Protein AF-A0A4Q5LCV9-F1 (afdb_monomer_lite)

pLDDT: mean 71.58, std 19.07, range [32.44, 93.81]

Structure (mmCIF, N/CA/C/O backbone):
data_AF-A0A4Q5LCV9-F1
#
_entry.id   AF-A0A4Q5LCV9-F1
#
loop_
_atom_site.group_PDB
_atom_site.id
_atom_site.type_symbol
_atom_site.label_atom_id
_atom_site.label_alt_id
_atom_site.label_comp_id
_atom_site.label_asym_id
_atom_site.label_entity_id
_atom_site.label_seq_id
_atom_site.pdbx_PDB_ins_code
_atom_site.Cartn_x
_atom_site.Cartn_y
_atom_site.Cartn_z
_atom_site.occupancy
_atom_site.B_iso_or_equiv
_atom_site.auth_seq_id
_atom_site.auth_comp_id
_atom_site.auth_asym_id
_atom_site.auth_atom_id
_atom_site.pdbx_PDB_model_num
ATOM 1 N N . MET A 1 1 ? -40.213 -46.637 -62.721 1.00 33.56 1 MET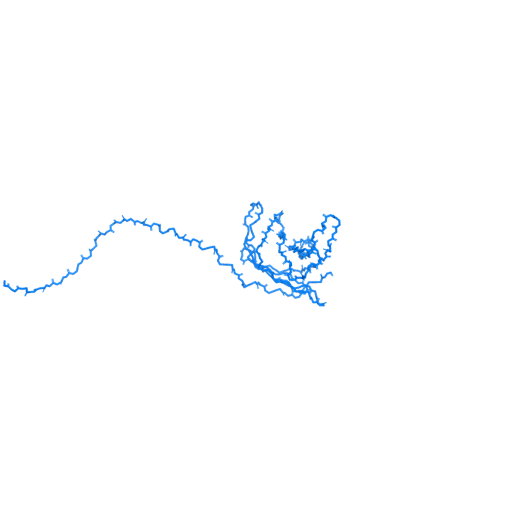 A N 1
ATOM 2 C CA . MET A 1 1 ? -39.363 -47.843 -62.609 1.00 33.56 1 MET A CA 1
ATOM 3 C C . MET A 1 1 ? -37.943 -47.371 -62.278 1.00 33.56 1 MET A C 1
ATOM 5 O O . MET A 1 1 ? -37.429 -46.585 -63.052 1.00 33.56 1 MET A O 1
ATOM 9 N N . LYS A 1 2 ? -37.394 -47.792 -61.122 1.00 32.44 2 LYS A N 1
ATOM 10 C CA . LYS A 1 2 ? -35.985 -47.739 -60.636 1.00 32.44 2 LYS A CA 1
ATOM 11 C C . LYS A 1 2 ? -35.203 -46.394 -60.607 1.00 32.44 2 LYS A C 1
ATOM 13 O O . LYS A 1 2 ? -34.830 -45.854 -61.636 1.00 32.44 2 LYS A O 1
ATOM 18 N N . LEU A 1 3 ? -34.862 -45.956 -59.387 1.00 39.72 3 LEU A N 1
ATOM 19 C CA . LEU A 1 3 ? -33.653 -45.180 -59.012 1.00 39.72 3 LEU A CA 1
ATOM 20 C C . LEU A 1 3 ? -32.411 -46.117 -59.070 1.00 39.72 3 LEU A C 1
ATOM 22 O O . LEU A 1 3 ? -32.640 -47.325 -58.925 1.00 39.72 3 LEU A O 1
ATOM 26 N N . PRO A 1 4 ? -31.141 -45.655 -59.259 1.00 48.94 4 PRO A N 1
ATOM 27 C CA . PRO A 1 4 ? -30.428 -44.863 -58.233 1.00 48.94 4 PRO A CA 1
ATOM 28 C C . PRO A 1 4 ? -29.303 -43.877 -58.666 1.00 48.94 4 PRO A C 1
ATOM 30 O O . PRO A 1 4 ? -28.681 -43.996 -59.714 1.00 48.94 4 PRO A O 1
ATOM 33 N N . TYR A 1 5 ? -29.069 -42.921 -57.756 1.00 37.16 5 TYR A N 1
ATOM 34 C CA . TYR A 1 5 ? -27.839 -42.224 -57.329 1.00 37.16 5 TYR A CA 1
ATOM 35 C C . TYR A 1 5 ? -26.560 -42.227 -58.189 1.00 37.16 5 TYR A C 1
ATOM 37 O O . TYR A 1 5 ? -25.961 -43.270 -58.418 1.00 37.16 5 TYR A O 1
ATOM 45 N N . SER A 1 6 ? -26.023 -41.015 -58.393 1.00 37.41 6 SER A N 1
ATOM 46 C CA . SER A 1 6 ? -24.598 -40.707 -58.187 1.00 37.41 6 SER A CA 1
ATOM 47 C C . SER A 1 6 ? -24.441 -39.266 -57.685 1.00 37.41 6 SER A C 1
ATOM 49 O O . SER A 1 6 ? -24.842 -38.317 -58.355 1.00 37.41 6 SER A O 1
ATOM 51 N N . LEU A 1 7 ? -23.885 -39.127 -56.477 1.00 39.75 7 LEU A N 1
ATOM 52 C CA . LEU A 1 7 ? -23.349 -37.881 -55.927 1.00 39.75 7 LEU A CA 1
ATOM 53 C C . LEU A 1 7 ? -22.157 -37.413 -56.770 1.00 39.75 7 LEU A C 1
ATOM 55 O O . LEU A 1 7 ? -21.303 -38.234 -57.092 1.00 39.75 7 LEU A O 1
ATOM 59 N N . LEU A 1 8 ? -22.019 -36.100 -56.973 1.00 38.12 8 LEU A N 1
ATOM 60 C CA . LEU A 1 8 ? -20.712 -35.435 -57.007 1.00 38.12 8 LEU A CA 1
ATOM 61 C C . LEU A 1 8 ? -20.858 -33.949 -56.640 1.00 38.12 8 LEU A C 1
ATOM 63 O O . LEU A 1 8 ? -21.581 -33.185 -57.273 1.00 38.12 8 LEU A O 1
ATOM 67 N N . LEU A 1 9 ? -20.187 -33.599 -55.543 1.00 39.38 9 LEU A N 1
ATOM 68 C CA . LEU A 1 9 ? -20.008 -32.278 -54.944 1.00 39.38 9 LEU A CA 1
ATOM 69 C C . LEU A 1 9 ? -19.133 -31.385 -55.841 1.00 39.38 9 LEU A C 1
ATOM 71 O O . LEU A 1 9 ? -18.052 -31.833 -56.203 1.00 39.38 9 LEU A O 1
ATOM 75 N N . THR A 1 10 ? -19.489 -30.104 -56.027 1.00 36.22 10 THR A N 1
ATOM 76 C CA . THR A 1 10 ? -18.490 -29.008 -55.987 1.00 36.22 10 THR A CA 1
ATOM 77 C C . THR A 1 10 ? -19.116 -27.629 -55.724 1.00 36.22 10 THR A C 1
ATOM 79 O O . THR A 1 10 ? -19.772 -27.043 -56.574 1.00 36.22 10 THR A O 1
ATOM 82 N N . ALA A 1 11 ? -18.911 -27.185 -54.484 1.00 35.66 11 ALA A N 1
ATOM 83 C CA . ALA A 1 11 ? -18.602 -25.854 -53.953 1.00 35.66 11 ALA A CA 1
ATOM 84 C C . ALA A 1 11 ? -19.028 -24.530 -54.646 1.00 35.66 11 ALA A C 1
ATOM 86 O O . ALA A 1 11 ? -18.598 -24.195 -55.743 1.00 35.66 11 ALA A O 1
ATOM 87 N N . ALA A 1 12 ? -19.634 -23.699 -53.784 1.00 39.75 12 ALA A N 1
ATOM 88 C CA . ALA A 1 12 ? -19.281 -22.305 -53.470 1.00 39.75 12 ALA A CA 1
ATOM 89 C C . ALA A 1 12 ? -19.809 -21.156 -54.345 1.00 39.75 12 ALA A C 1
ATOM 91 O O . ALA A 1 12 ? -19.230 -20.794 -55.362 1.00 39.75 12 ALA A O 1
ATOM 92 N N . THR A 1 13 ? -20.780 -20.423 -53.789 1.00 37.62 13 THR A N 1
ATOM 93 C CA . THR A 1 13 ? -20.602 -18.998 -53.437 1.00 37.62 13 THR A CA 1
ATOM 94 C C . THR A 1 13 ? -21.755 -18.541 -52.535 1.00 37.62 13 THR A C 1
ATOM 96 O O . THR A 1 13 ? -22.866 -18.323 -53.003 1.00 37.62 13 THR A O 1
ATOM 99 N N . LEU A 1 14 ? -21.506 -18.381 -51.231 1.00 38.66 14 LEU A N 1
ATOM 100 C CA . LEU A 1 14 ? -22.329 -17.510 -50.387 1.00 38.66 14 LEU A CA 1
ATOM 101 C C . LEU A 1 14 ? -21.475 -16.308 -49.993 1.00 38.66 14 LEU A C 1
ATOM 103 O O . LEU A 1 14 ? -20.592 -16.404 -49.143 1.00 38.66 14 LEU A O 1
ATOM 107 N N . LEU A 1 15 ? -21.737 -15.186 -50.658 1.00 39.31 15 LEU A N 1
ATOM 108 C CA . LEU A 1 15 ? -21.304 -13.876 -50.207 1.00 39.31 15 LEU A CA 1
ATOM 109 C C . LEU A 1 15 ? -22.248 -13.391 -49.099 1.00 39.31 15 LEU A C 1
ATOM 111 O O . LEU A 1 15 ? -23.452 -13.270 -49.294 1.00 39.31 15 LEU A O 1
ATOM 115 N N . THR A 1 16 ? -21.621 -13.053 -47.976 1.00 41.28 16 THR A N 1
ATOM 116 C CA . THR A 1 16 ? -21.864 -11.825 -47.211 1.00 41.28 16 THR A CA 1
ATOM 117 C C . THR A 1 16 ? -23.183 -11.691 -46.450 1.00 41.28 16 THR A C 1
ATOM 119 O O . THR A 1 16 ? -24.159 -11.129 -46.929 1.00 41.28 16 THR A O 1
ATOM 122 N N . ALA A 1 17 ? -23.095 -11.971 -45.152 1.00 36.22 17 ALA A N 1
ATOM 123 C CA . ALA A 1 17 ? -23.320 -10.929 -44.155 1.00 36.22 17 ALA A CA 1
ATOM 124 C C . ALA A 1 17 ? -22.374 -11.196 -42.979 1.00 36.22 17 ALA A C 1
ATOM 126 O O . ALA A 1 17 ? -22.560 -12.146 -42.220 1.00 36.22 17 ALA A O 1
ATOM 127 N N . CYS A 1 18 ? -21.318 -10.385 -42.863 1.00 32.59 18 CYS A N 1
ATOM 128 C CA . CYS A 1 18 ? -20.480 -10.328 -41.672 1.00 32.59 18 CYS A CA 1
ATOM 129 C C . CYS A 1 18 ? -21.355 -9.877 -40.503 1.00 32.59 18 CYS A C 1
ATOM 131 O O . CYS A 1 18 ? -21.489 -8.684 -40.239 1.00 32.59 18 CYS A O 1
ATOM 133 N N . SER A 1 19 ? -21.949 -10.838 -39.801 1.00 36.50 19 SER A N 1
ATOM 134 C CA . SER A 1 19 ? -22.369 -10.629 -38.428 1.00 36.50 19 SER A CA 1
ATOM 135 C C . SER A 1 19 ? -21.078 -10.372 -37.660 1.00 36.50 19 SER A C 1
ATOM 137 O O . SER A 1 19 ? -20.358 -11.311 -37.319 1.00 36.50 19 SER A O 1
ATOM 139 N N . LYS A 1 20 ? -20.726 -9.094 -37.463 1.00 39.12 20 LYS A N 1
ATOM 140 C CA . LYS A 1 20 ? -19.825 -8.719 -36.378 1.00 39.12 20 LYS A CA 1
ATOM 141 C C . LYS A 1 20 ? -20.492 -9.286 -35.132 1.00 39.12 20 LYS A C 1
ATOM 143 O O . LYS A 1 20 ? -21.505 -8.761 -34.685 1.00 39.12 20 LYS A O 1
ATOM 148 N N . LYS A 1 21 ? -19.999 -10.430 -34.656 1.00 38.59 21 LYS A N 1
ATOM 149 C CA . LYS A 1 21 ? -20.147 -10.756 -33.248 1.00 38.59 21 LYS A CA 1
ATOM 150 C C . LYS A 1 21 ? -19.535 -9.558 -32.552 1.00 38.59 21 LYS A C 1
ATOM 152 O O . LYS A 1 21 ? -18.369 -9.258 -32.808 1.00 38.59 21 LYS A O 1
ATOM 157 N N . ASP A 1 22 ? -20.347 -8.844 -31.788 1.00 43.16 22 ASP A N 1
ATOM 158 C CA . ASP A 1 22 ? -19.829 -8.032 -30.709 1.00 43.16 22 ASP A CA 1
ATOM 159 C C . ASP A 1 22 ? -18.935 -8.981 -29.917 1.00 43.16 22 ASP A C 1
ATOM 161 O O . ASP A 1 22 ? -19.398 -9.923 -29.273 1.00 43.16 22 ASP A O 1
ATOM 165 N N . GLU A 1 23 ? -17.634 -8.852 -30.155 1.00 45.28 23 GLU A N 1
ATOM 166 C CA . GLU A 1 23 ? -16.619 -9.494 -29.358 1.00 45.28 23 GLU A CA 1
ATOM 167 C C . GLU A 1 23 ? -16.851 -8.873 -27.991 1.00 45.28 23 GLU A C 1
ATOM 169 O O . GLU A 1 23 ? -16.599 -7.685 -27.787 1.00 45.28 23 GLU A O 1
ATOM 174 N N . GLU A 1 24 ? -17.504 -9.628 -27.111 1.00 43.34 24 GLU A N 1
ATOM 175 C CA . GLU A 1 24 ? -17.562 -9.310 -25.701 1.00 43.34 24 GLU A CA 1
ATOM 176 C C . GLU A 1 24 ? -16.100 -9.232 -25.281 1.00 43.34 24 GLU A C 1
ATOM 178 O O . GLU A 1 24 ? -15.439 -10.251 -25.078 1.00 43.34 24 GLU A O 1
ATOM 183 N N . VAL A 1 25 ? -15.550 -8.015 -25.311 1.00 46.59 25 VAL A N 1
ATOM 184 C CA . VAL A 1 25 ? -14.215 -7.726 -24.818 1.00 46.59 25 VAL A CA 1
ATOM 185 C C . VAL A 1 25 ? -14.339 -7.974 -23.332 1.00 46.59 25 VAL A C 1
ATOM 187 O O . VAL A 1 25 ? -14.730 -7.085 -2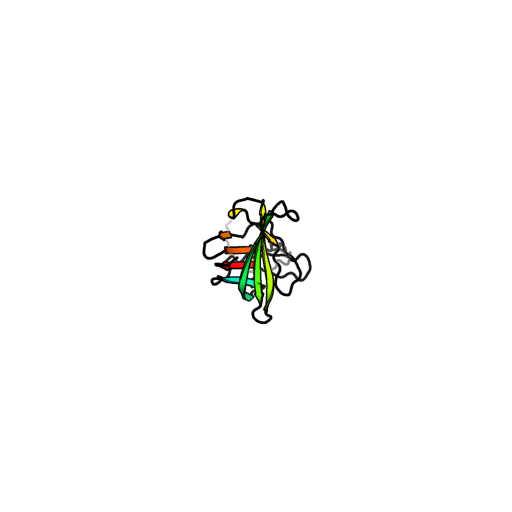2.572 1.00 46.59 25 VAL A O 1
ATOM 190 N N . LEU A 1 26 ? -14.094 -9.225 -22.942 1.00 43.75 26 LEU A N 1
ATOM 191 C CA . LEU A 1 26 ? -13.951 -9.598 -21.554 1.00 43.75 26 LEU A CA 1
ATOM 192 C C . LEU A 1 26 ? -12.967 -8.584 -20.969 1.00 43.75 26 LEU A C 1
ATOM 194 O O . LEU A 1 26 ? -11.928 -8.327 -21.599 1.00 43.75 26 LEU A O 1
ATOM 198 N N . PRO A 1 27 ? -13.302 -7.940 -19.836 1.00 51.47 27 PRO A N 1
ATOM 199 C CA . PRO A 1 27 ? -12.350 -7.061 -19.184 1.00 51.47 27 PRO A CA 1
ATOM 200 C C . PRO A 1 27 ? -11.030 -7.831 -19.066 1.00 51.47 27 PRO A C 1
ATOM 202 O O . PRO A 1 27 ? -11.068 -9.033 -18.778 1.00 51.47 27 PRO A O 1
ATOM 205 N N . PRO A 1 28 ? -9.889 -7.197 -19.387 1.00 51.97 28 PRO A N 1
ATOM 206 C CA . PRO A 1 28 ? -8.612 -7.890 -19.394 1.00 51.97 28 PRO A CA 1
ATOM 207 C C . PRO A 1 28 ? -8.457 -8.630 -18.068 1.00 51.97 28 PRO A C 1
ATOM 209 O O . PRO A 1 28 ? -8.636 -8.032 -17.010 1.00 51.97 28 PRO A O 1
ATOM 212 N N . GLU A 1 29 ? -8.174 -9.931 -18.137 1.00 53.88 29 GLU A N 1
ATOM 213 C CA . GLU A 1 29 ? -8.039 -10.765 -16.946 1.00 53.88 29 GLU A CA 1
ATOM 214 C C . GLU A 1 29 ? -7.038 -10.094 -15.993 1.00 53.88 29 GLU A C 1
ATOM 216 O O . GLU A 1 29 ? -5.923 -9.721 -16.393 1.00 53.88 29 GLU A O 1
ATOM 221 N N . ILE A 1 30 ? -7.479 -9.828 -14.758 1.00 51.41 30 ILE A N 1
ATOM 222 C CA . ILE A 1 30 ? -6.621 -9.228 -13.739 1.00 51.41 30 ILE A CA 1
ATOM 223 C C . ILE A 1 30 ? -5.531 -10.256 -13.455 1.00 51.41 30 ILE A C 1
ATOM 225 O O . ILE A 1 30 ? -5.807 -11.365 -13.005 1.00 51.41 30 ILE A O 1
ATOM 229 N N . ASP A 1 31 ? -4.286 -9.890 -13.740 1.00 55.53 31 ASP A N 1
ATOM 230 C CA . ASP A 1 31 ? -3.144 -10.735 -13.431 1.00 55.53 31 ASP A CA 1
ATOM 231 C C . ASP A 1 31 ? -2.916 -10.732 -11.912 1.00 55.53 31 ASP A C 1
ATOM 233 O O . ASP A 1 31 ? -2.349 -9.798 -11.329 1.00 55.53 31 ASP A O 1
ATOM 237 N N . TYR A 1 32 ? -3.408 -11.789 -11.267 1.00 53.84 32 TYR A N 1
ATOM 238 C CA . TYR A 1 32 ? -3.252 -12.035 -9.837 1.00 53.84 32 TYR A CA 1
ATOM 239 C C . TYR A 1 32 ? -1.866 -12.578 -9.463 1.00 53.84 32 TYR A C 1
ATOM 241 O O . TYR A 1 32 ? -1.628 -12.834 -8.281 1.00 53.84 32 TYR A O 1
ATOM 249 N N . SER A 1 33 ? -0.923 -12.722 -10.407 1.00 62.97 33 SER A N 1
ATOM 250 C CA . SER A 1 33 ? 0.482 -13.023 -10.100 1.00 62.97 33 SER A CA 1
ATOM 251 C C . SER A 1 33 ? 1.211 -11.783 -9.561 1.00 62.97 33 SER A C 1
ATOM 253 O O . SER A 1 33 ? 2.245 -11.349 -10.068 1.00 62.97 33 SER A O 1
ATOM 255 N N . ALA A 1 34 ? 0.643 -11.185 -8.507 1.00 67.94 34 ALA A N 1
ATOM 256 C CA . ALA A 1 34 ? 1.186 -10.004 -7.860 1.00 67.94 34 ALA A CA 1
ATOM 257 C C . ALA A 1 34 ? 2.678 -10.233 -7.558 1.00 67.94 34 ALA A C 1
ATOM 259 O O . ALA A 1 34 ? 3.031 -11.236 -6.924 1.00 67.94 34 ALA A O 1
ATOM 260 N N . PRO A 1 35 ? 3.573 -9.343 -8.018 1.00 80.25 35 PRO A N 1
ATOM 261 C CA . PRO A 1 35 ? 4.997 -9.550 -7.837 1.00 80.25 35 PRO A CA 1
ATOM 262 C C . PRO A 1 35 ? 5.338 -9.541 -6.346 1.00 80.25 35 PRO A C 1
ATOM 264 O O . PRO A 1 35 ? 4.807 -8.737 -5.577 1.00 80.25 35 PRO A O 1
ATOM 267 N N . VAL A 1 36 ? 6.226 -10.444 -5.932 1.00 84.06 36 VAL A N 1
ATOM 268 C CA . VAL A 1 36 ? 6.562 -10.649 -4.519 1.00 84.06 36 VAL A CA 1
ATOM 269 C C . VAL A 1 36 ? 7.524 -9.569 -4.038 1.00 84.06 36 VAL A C 1
ATOM 271 O O . VAL A 1 36 ? 8.619 -9.414 -4.577 1.00 84.06 36 VAL A O 1
ATOM 274 N N . ALA A 1 37 ? 7.132 -8.853 -2.988 1.00 88.12 37 ALA A N 1
ATOM 275 C CA . ALA A 1 37 ? 7.958 -7.830 -2.380 1.00 88.12 37 ALA A CA 1
ATOM 276 C C . ALA A 1 37 ? 8.925 -8.408 -1.336 1.00 88.12 37 ALA A C 1
ATOM 278 O O . ALA A 1 37 ? 8.492 -9.162 -0.453 1.00 88.12 37 ALA A O 1
ATOM 279 N N . PRO A 1 38 ? 10.217 -8.024 -1.371 1.00 90.94 38 PRO A N 1
ATOM 280 C CA . PRO A 1 38 ? 11.133 -8.328 -0.281 1.00 90.94 38 PRO A CA 1
ATOM 281 C C . PRO A 1 38 ? 10.742 -7.568 1.005 1.00 90.94 38 PRO A C 1
ATOM 283 O O . PRO A 1 38 ? 10.031 -6.561 0.943 1.00 90.94 38 PRO A O 1
ATOM 286 N N . PRO A 1 39 ? 11.203 -8.016 2.189 1.00 93.56 39 PRO A N 1
ATOM 287 C CA . PRO A 1 39 ? 10.930 -7.328 3.451 1.00 93.56 39 PRO A CA 1
ATOM 288 C C . PRO A 1 39 ? 11.371 -5.858 3.433 1.00 93.56 39 PRO A C 1
ATOM 290 O O . PRO A 1 39 ? 12.525 -5.564 3.128 1.00 93.56 39 PRO A O 1
ATOM 293 N N . GLY A 1 40 ? 10.470 -4.945 3.800 1.00 93.69 40 GLY A N 1
ATOM 294 C CA . GLY A 1 40 ? 10.707 -3.498 3.795 1.00 93.69 40 GLY A CA 1
ATOM 295 C C . GLY A 1 40 ? 10.451 -2.815 2.448 1.00 93.69 40 GLY A C 1
ATOM 296 O O . GLY A 1 40 ? 10.760 -1.633 2.306 1.00 93.69 40 GLY A O 1
ATOM 297 N N . TYR A 1 41 ? 9.899 -3.532 1.464 1.00 93.44 41 TYR A N 1
ATOM 298 C CA . TYR A 1 41 ? 9.634 -3.011 0.124 1.00 93.44 41 TYR A CA 1
ATOM 299 C C . TYR A 1 41 ? 8.166 -3.170 -0.270 1.00 93.44 41 TYR A C 1
ATOM 301 O O . TYR A 1 41 ? 7.468 -4.083 0.177 1.00 93.44 41 TYR A O 1
ATOM 309 N N . VAL A 1 42 ? 7.726 -2.295 -1.169 1.00 90.62 42 VAL A N 1
ATOM 310 C CA . VAL A 1 42 ? 6.537 -2.485 -2.000 1.00 90.62 42 VAL A CA 1
ATOM 311 C C . VAL A 1 42 ? 6.993 -2.898 -3.395 1.00 90.62 42 VAL A C 1
ATOM 313 O O . VAL A 1 42 ? 8.005 -2.409 -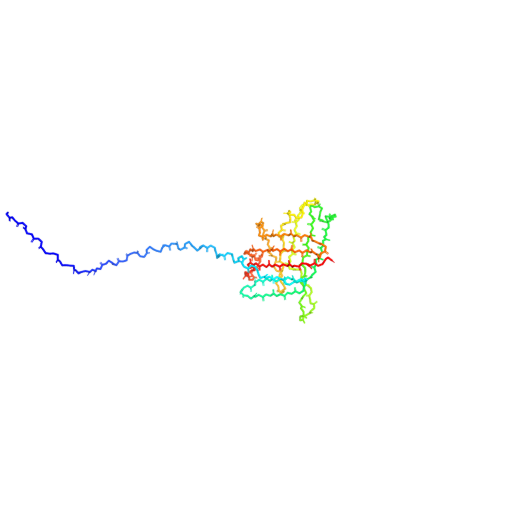3.896 1.00 90.62 42 VAL A O 1
ATOM 316 N N . THR A 1 43 ? 6.286 -3.835 -4.018 1.00 90.00 43 THR A N 1
ATOM 317 C CA . THR A 1 43 ? 6.550 -4.270 -5.392 1.00 90.00 43 THR A CA 1
ATOM 318 C C . THR A 1 43 ? 5.249 -4.348 -6.168 1.00 90.00 43 THR A C 1
ATOM 320 O O . THR A 1 43 ? 4.269 -4.894 -5.671 1.00 90.00 43 THR A O 1
ATOM 323 N N . TYR A 1 44 ? 5.222 -3.796 -7.376 1.00 85.06 44 TYR A N 1
ATOM 324 C CA . TYR A 1 44 ? 4.008 -3.705 -8.181 1.00 85.06 44 TYR A CA 1
ATOM 325 C C . TYR A 1 44 ? 4.289 -3.760 -9.677 1.00 85.06 44 TYR A C 1
ATOM 327 O O . TYR A 1 44 ? 5.373 -3.396 -10.132 1.00 85.06 44 TYR A O 1
ATOM 335 N N . ASN A 1 45 ? 3.294 -4.210 -10.440 1.00 79.75 45 ASN A N 1
ATOM 336 C CA . ASN A 1 45 ? 3.312 -4.170 -11.895 1.00 79.75 45 ASN A CA 1
ATOM 337 C C . ASN A 1 45 ? 2.591 -2.913 -12.381 1.00 79.75 45 ASN A C 1
ATOM 339 O O . ASN A 1 45 ? 1.405 -2.714 -12.107 1.00 79.75 45 ASN A O 1
ATOM 343 N N . ARG A 1 46 ? 3.320 -2.081 -13.120 1.00 77.75 46 ARG A N 1
ATOM 344 C CA . ARG A 1 46 ? 2.812 -0.875 -13.751 1.00 77.75 46 ARG A CA 1
ATOM 345 C C . ARG A 1 46 ? 3.009 -0.974 -15.256 1.00 77.75 46 ARG A C 1
ATOM 347 O O . ARG A 1 46 ? 4.143 -0.927 -15.723 1.00 77.75 46 ARG A O 1
ATOM 354 N N . ASP A 1 47 ? 1.914 -1.106 -16.001 1.00 74.19 47 ASP A N 1
ATOM 355 C CA . ASP A 1 47 ? 1.925 -1.197 -17.469 1.00 74.19 47 ASP A CA 1
ATOM 356 C C . ASP A 1 47 ? 2.906 -2.264 -18.017 1.00 74.19 47 ASP A C 1
ATOM 358 O O . ASP A 1 47 ? 3.562 -2.069 -19.038 1.00 74.19 47 ASP A O 1
ATOM 362 N N . GLY A 1 48 ? 3.039 -3.400 -17.321 1.00 75.12 48 GLY A N 1
ATOM 363 C CA . GLY A 1 48 ? 3.950 -4.494 -17.682 1.00 75.12 48 GLY A CA 1
ATOM 364 C C . GLY A 1 48 ? 5.363 -4.372 -17.100 1.00 75.12 48 GLY A C 1
ATOM 365 O O . GLY A 1 48 ? 6.157 -5.301 -17.238 1.00 75.12 48 GLY A O 1
ATOM 366 N N . VAL A 1 49 ? 5.687 -3.268 -16.421 1.00 79.50 49 VAL A N 1
ATOM 367 C CA . VAL A 1 49 ? 6.985 -3.052 -15.772 1.00 79.50 49 VAL A CA 1
ATOM 368 C C . VAL A 1 49 ? 6.868 -3.303 -14.273 1.00 79.50 49 VAL A C 1
ATOM 370 O O . VAL A 1 49 ? 6.147 -2.603 -13.558 1.00 79.50 49 VAL A O 1
ATOM 373 N N . VAL A 1 50 ? 7.615 -4.290 -13.773 1.00 85.00 50 VAL A N 1
ATOM 374 C CA . VAL A 1 50 ? 7.711 -4.556 -12.333 1.00 85.00 50 VAL A CA 1
ATOM 375 C C . VAL A 1 50 ? 8.640 -3.535 -11.686 1.00 85.00 50 VAL A C 1
ATOM 377 O O . VAL A 1 50 ? 9.808 -3.415 -12.050 1.00 85.00 50 VAL A O 1
ATOM 380 N N . THR A 1 51 ? 8.117 -2.811 -10.703 1.00 84.81 51 THR A N 1
ATOM 381 C CA . THR A 1 51 ? 8.854 -1.835 -9.897 1.00 84.81 51 THR A CA 1
ATOM 382 C C . THR A 1 51 ? 8.902 -2.315 -8.453 1.00 84.81 51 THR A C 1
ATOM 384 O O . THR A 1 51 ? 7.879 -2.730 -7.917 1.00 84.81 51 THR A O 1
ATOM 387 N N . SER A 1 52 ? 10.075 -2.251 -7.819 1.00 90.12 52 SER A N 1
ATOM 388 C CA . SER A 1 52 ? 10.267 -2.580 -6.401 1.00 90.12 52 SER A CA 1
ATOM 389 C C . SER A 1 52 ? 10.981 -1.438 -5.697 1.00 90.12 52 SER A C 1
ATOM 391 O O . SER A 1 52 ? 12.003 -0.952 -6.191 1.00 90.12 52 SER A O 1
ATOM 393 N N . ARG A 1 53 ? 10.430 -0.970 -4.574 1.00 90.00 53 ARG A N 1
ATOM 394 C CA . ARG A 1 53 ? 10.926 0.216 -3.868 1.00 90.00 53 ARG A CA 1
ATOM 395 C C . ARG A 1 53 ? 10.863 0.051 -2.356 1.00 90.00 53 ARG A C 1
ATOM 397 O O . ARG A 1 53 ? 9.910 -0.555 -1.864 1.00 90.00 53 ARG A O 1
ATOM 404 N N . PRO A 1 54 ? 11.855 0.584 -1.620 1.00 93.56 54 PRO A N 1
ATOM 405 C CA . PRO A 1 54 ? 11.794 0.610 -0.167 1.00 93.56 54 PRO A CA 1
ATOM 406 C C . PRO A 1 54 ? 10.575 1.422 0.264 1.00 93.56 54 PRO A C 1
ATOM 408 O O . PRO A 1 54 ? 10.240 2.424 -0.373 1.00 93.56 54 PRO A O 1
ATOM 411 N N . ALA A 1 55 ? 9.918 0.990 1.334 1.00 93.50 55 ALA A N 1
ATOM 412 C CA . ALA A 1 55 ? 8.712 1.636 1.818 1.00 93.50 55 ALA A CA 1
ATOM 413 C C . ALA A 1 55 ? 8.657 1.714 3.346 1.00 93.50 55 ALA A C 1
ATOM 415 O O . ALA A 1 55 ? 9.270 0.918 4.059 1.00 93.50 55 ALA A O 1
ATOM 416 N N . SER A 1 56 ? 7.882 2.674 3.838 1.00 93.81 56 SER A N 1
ATOM 417 C CA . SER A 1 56 ? 7.493 2.814 5.238 1.00 93.81 56 SER A CA 1
ATOM 418 C C . SER A 1 56 ? 5.975 2.839 5.370 1.00 93.81 56 SER A C 1
ATOM 420 O O . SER A 1 56 ? 5.245 3.151 4.423 1.00 93.81 56 SER A O 1
ATOM 422 N N . ALA A 1 57 ? 5.495 2.472 6.549 1.00 93.12 57 ALA A N 1
ATOM 423 C CA . ALA A 1 57 ? 4.093 2.514 6.901 1.00 93.12 57 ALA A CA 1
ATOM 424 C C . ALA A 1 57 ? 3.864 3.676 7.862 1.00 93.12 57 ALA A C 1
ATOM 426 O O . ALA A 1 57 ? 4.743 4.062 8.621 1.00 93.12 57 ALA A O 1
ATOM 427 N N . ARG A 1 58 ? 2.657 4.225 7.857 1.00 93.06 58 ARG A N 1
ATOM 428 C CA . ARG A 1 58 ? 2.182 5.087 8.932 1.00 93.06 58 ARG A CA 1
ATOM 429 C C . ARG A 1 58 ? 0.741 4.733 9.224 1.00 93.06 58 ARG A C 1
ATOM 431 O O . ARG A 1 58 ? -0.109 4.842 8.339 1.00 93.06 58 ARG A O 1
ATOM 438 N N . TYR A 1 59 ? 0.485 4.320 10.458 1.00 91.19 59 TYR A N 1
ATOM 439 C CA . TYR A 1 59 ? -0.867 4.165 10.968 1.00 91.19 59 TYR A CA 1
ATOM 440 C C . TYR A 1 59 ? -1.313 5.466 11.638 1.00 91.19 59 TYR A C 1
ATOM 442 O O . TYR A 1 59 ? -0.612 6.023 12.483 1.00 91.19 59 TYR A O 1
ATOM 450 N N . GLU A 1 60 ? -2.485 5.950 11.257 1.00 91.38 60 GLU A N 1
ATOM 451 C CA . GLU A 1 60 ? -3.136 7.114 11.843 1.00 91.38 60 GLU A CA 1
ATOM 452 C C . GLU A 1 60 ? -4.514 6.665 12.320 1.00 91.38 60 GLU A C 1
ATOM 454 O O . GLU A 1 60 ? -5.389 6.369 11.509 1.00 91.38 60 GLU A O 1
ATOM 459 N N . ALA A 1 61 ? -4.708 6.595 13.638 1.00 91.38 61 ALA A N 1
ATOM 460 C CA . ALA A 1 61 ? -6.043 6.394 14.185 1.00 91.38 61 ALA A CA 1
ATOM 461 C C . ALA A 1 61 ? -6.959 7.566 13.796 1.00 91.38 61 ALA A C 1
ATOM 463 O O . ALA A 1 61 ? -6.471 8.664 13.511 1.00 91.38 61 ALA A O 1
ATOM 464 N N . ALA A 1 62 ? -8.270 7.347 13.834 1.00 90.25 62 ALA A N 1
ATOM 465 C CA . ALA A 1 62 ? -9.259 8.387 13.601 1.00 90.25 62 ALA A CA 1
ATOM 466 C C . ALA A 1 62 ? -8.941 9.649 14.424 1.00 90.25 62 ALA A C 1
ATOM 468 O O . ALA A 1 62 ? -8.725 9.609 15.638 1.00 90.25 62 ALA A O 1
ATOM 469 N N . THR A 1 63 ? -8.890 10.788 13.737 1.00 86.12 63 THR A N 1
ATOM 470 C CA . THR A 1 63 ? -8.561 12.101 14.313 1.00 86.12 63 THR A CA 1
ATOM 471 C C . THR A 1 63 ? -9.737 13.057 14.120 1.00 86.12 63 THR A C 1
ATOM 473 O O . THR A 1 63 ? -10.592 12.786 13.282 1.00 86.12 63 THR A O 1
ATOM 476 N N . PRO A 1 64 ? -9.815 14.204 14.824 1.00 84.56 64 PRO A N 1
ATOM 477 C CA . PRO A 1 64 ? -10.914 15.152 14.618 1.00 84.56 64 PRO A CA 1
ATOM 478 C C . PRO A 1 64 ? -11.142 15.576 13.149 1.00 84.56 64 PRO A C 1
ATOM 480 O O . PRO A 1 64 ? -12.300 15.706 12.761 1.00 84.56 64 PRO A O 1
ATOM 483 N N . PRO A 1 65 ? -10.101 15.739 12.301 1.00 82.44 65 PRO A N 1
ATOM 484 C CA . PRO A 1 65 ? -10.285 15.977 10.864 1.00 82.44 65 PRO A CA 1
ATOM 485 C C . PRO A 1 65 ? -10.869 14.790 10.077 1.00 82.44 65 PRO A C 1
ATOM 487 O O . PRO A 1 65 ? -11.517 15.001 9.054 1.00 82.44 65 PRO A O 1
ATOM 490 N N . HIS A 1 66 ? -10.650 13.555 10.537 1.00 80.00 66 HIS A N 1
ATOM 491 C CA . HIS A 1 66 ? -11.121 12.316 9.907 1.00 80.00 66 HIS A CA 1
ATOM 492 C C . HIS A 1 66 ? -11.656 11.346 10.977 1.00 80.00 66 HIS A C 1
ATOM 494 O O . HIS A 1 66 ? -10.999 10.355 11.295 1.00 80.00 66 HIS A O 1
ATOM 500 N N . PRO A 1 67 ? -12.824 11.637 11.579 1.00 86.12 67 PRO A N 1
ATOM 501 C CA . PRO A 1 67 ? -13.292 10.915 12.764 1.00 86.12 67 PRO A CA 1
ATOM 502 C C . PRO A 1 67 ? -13.885 9.539 12.443 1.00 86.12 67 PRO A C 1
ATOM 504 O O . PRO A 1 67 ? -14.085 8.733 13.347 1.00 86.12 67 PRO A O 1
ATOM 507 N N . ALA A 1 68 ? -14.205 9.283 11.173 1.00 87.38 68 ALA A N 1
ATOM 508 C CA . ALA A 1 68 ? -14.875 8.062 10.743 1.00 87.38 68 ALA A CA 1
ATOM 509 C C . ALA A 1 68 ? -13.916 6.887 10.521 1.00 87.38 68 ALA A C 1
ATOM 511 O O . ALA A 1 68 ? -14.343 5.740 10.652 1.00 87.38 68 ALA A O 1
ATOM 512 N N . ASP A 1 69 ? -12.642 7.157 10.222 1.00 87.56 69 ASP A N 1
ATOM 513 C CA . ASP A 1 69 ? -11.744 6.158 9.650 1.00 87.56 69 ASP A CA 1
ATOM 514 C C . ASP A 1 69 ? -10.362 6.153 10.307 1.00 87.56 69 ASP A C 1
ATOM 516 O O . ASP A 1 69 ? -9.762 7.202 10.550 1.00 87.56 69 ASP A O 1
ATOM 520 N N . ASP A 1 70 ? -9.839 4.947 10.523 1.00 89.75 70 ASP A N 1
ATOM 521 C CA . ASP A 1 70 ? -8.419 4.710 10.753 1.00 89.75 70 ASP A CA 1
ATOM 522 C C . ASP A 1 70 ? -7.714 4.533 9.401 1.00 89.75 70 ASP A C 1
ATOM 524 O O . ASP A 1 70 ? -8.208 3.827 8.515 1.00 89.75 70 ASP A O 1
ATOM 528 N N . TRP A 1 71 ? -6.527 5.119 9.263 1.00 89.75 71 TRP A N 1
ATOM 529 C CA . TRP A 1 71 ? -5.759 5.134 8.023 1.00 89.75 71 TRP A CA 1
ATOM 530 C C . TRP A 1 71 ? -4.452 4.363 8.159 1.00 89.75 71 TRP A C 1
ATOM 532 O O . TRP A 1 71 ? -3.710 4.525 9.126 1.00 89.75 71 TRP A O 1
ATOM 542 N N . LEU A 1 72 ? -4.125 3.577 7.139 1.00 90.12 72 LEU A N 1
ATOM 543 C CA . LEU A 1 72 ? -2.794 3.016 6.938 1.00 90.12 72 LEU A CA 1
ATOM 544 C C . LEU A 1 72 ? -2.236 3.553 5.623 1.00 90.12 72 LEU A C 1
ATOM 546 O O . LEU A 1 72 ? -2.803 3.320 4.558 1.00 90.12 72 LEU A O 1
ATOM 550 N N . ARG A 1 73 ? -1.108 4.255 5.694 1.00 90.25 73 ARG A N 1
ATOM 551 C CA . ARG A 1 73 ? -0.400 4.791 4.528 1.00 90.25 73 ARG A CA 1
ATOM 552 C C . ARG A 1 73 ? 0.869 3.984 4.301 1.00 90.25 73 ARG A C 1
ATOM 554 O O . ARG A 1 73 ? 1.702 3.924 5.197 1.00 90.25 73 ARG A O 1
ATOM 561 N N . ILE A 1 74 ? 1.035 3.414 3.114 1.00 91.31 74 ILE A N 1
ATOM 562 C CA . ILE A 1 74 ? 2.284 2.804 2.652 1.00 91.31 74 ILE A CA 1
ATOM 563 C C . ILE A 1 74 ? 2.949 3.793 1.697 1.00 91.31 74 ILE A C 1
ATOM 565 O O . ILE A 1 74 ? 2.388 4.113 0.646 1.00 91.31 74 ILE A O 1
ATOM 569 N N . SER A 1 75 ? 4.117 4.306 2.076 1.00 89.94 75 SER A N 1
ATOM 570 C CA . SER A 1 75 ? 4.869 5.284 1.287 1.00 89.94 75 SER A CA 1
ATOM 571 C C . SER A 1 75 ? 6.157 4.672 0.775 1.00 89.94 75 SER A C 1
ATOM 573 O O . SER A 1 75 ? 6.939 4.151 1.560 1.00 89.94 75 SER A O 1
ATOM 575 N N . GLU A 1 76 ? 6.367 4.732 -0.534 1.00 89.75 76 GLU A N 1
ATOM 576 C CA . GLU A 1 76 ? 7.625 4.341 -1.153 1.00 89.75 76 GLU A CA 1
ATOM 577 C C . GLU A 1 76 ? 8.612 5.506 -1.142 1.00 89.75 76 GLU A C 1
ATOM 579 O O . GLU A 1 76 ? 8.229 6.678 -1.165 1.00 89.75 76 GLU A O 1
ATOM 584 N N . THR A 1 77 ? 9.891 5.168 -1.190 1.00 89.31 77 THR A N 1
ATOM 585 C CA . THR A 1 77 ? 10.961 6.124 -1.455 1.00 89.31 77 THR A CA 1
ATOM 586 C C . THR A 1 77 ? 11.581 5.788 -2.799 1.00 89.31 77 THR A C 1
ATOM 588 O O . THR A 1 77 ? 12.038 4.663 -3.010 1.00 89.31 77 THR A O 1
ATOM 591 N N . ASN A 1 78 ? 11.636 6.756 -3.713 1.00 84.56 78 ASN A N 1
ATOM 592 C CA .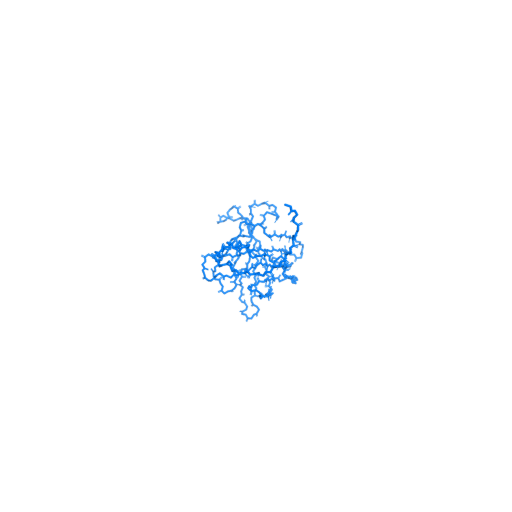 ASN A 1 78 ? 12.413 6.597 -4.934 1.00 84.56 78 ASN A CA 1
ATOM 593 C C . ASN A 1 78 ? 13.908 6.641 -4.582 1.00 84.56 78 ASN A C 1
ATOM 595 O O . ASN A 1 78 ? 14.393 7.679 -4.129 1.00 84.56 78 ASN A O 1
ATOM 599 N N . PRO A 1 79 ? 14.665 5.552 -4.794 1.00 82.56 79 PRO A N 1
ATOM 600 C CA . PRO A 1 79 ? 16.071 5.501 -4.404 1.00 82.56 79 PRO A CA 1
ATOM 601 C C . PRO A 1 79 ? 16.959 6.439 -5.234 1.00 82.56 79 PRO A C 1
ATOM 603 O O . PRO A 1 79 ? 18.022 6.832 -4.764 1.00 82.56 79 PRO A O 1
ATOM 606 N N . ALA A 1 80 ? 16.541 6.811 -6.448 1.00 84.69 80 ALA A N 1
ATOM 607 C CA . ALA A 1 80 ? 17.306 7.697 -7.321 1.00 84.69 80 ALA A CA 1
ATOM 608 C C . ALA A 1 80 ? 17.163 9.176 -6.933 1.00 84.69 80 ALA A C 1
ATOM 610 O O . ALA A 1 80 ? 18.107 9.944 -7.089 1.00 84.69 80 ALA A O 1
ATOM 611 N N . THR A 1 81 ? 15.991 9.584 -6.439 1.00 85.69 81 THR A N 1
ATOM 612 C CA . THR A 1 81 ? 15.692 10.991 -6.114 1.00 85.69 81 THR A CA 1
ATOM 613 C C . THR A 1 81 ? 15.575 11.254 -4.614 1.00 85.69 81 THR A C 1
ATOM 615 O O . THR A 1 81 ? 15.513 12.408 -4.202 1.00 85.69 81 THR A O 1
ATOM 618 N N . GLY A 1 82 ? 15.484 10.206 -3.791 1.00 84.50 82 GLY A N 1
ATOM 619 C CA . GLY A 1 82 ? 15.164 10.295 -2.365 1.00 84.50 82 GLY A CA 1
ATOM 620 C C . GLY A 1 82 ? 13.741 10.784 -2.077 1.00 84.50 82 GLY A C 1
ATOM 621 O O . GLY A 1 82 ? 13.403 11.033 -0.922 1.00 84.50 82 GLY A O 1
ATOM 622 N N . THR A 1 83 ? 12.904 10.951 -3.104 1.00 83.75 83 THR A N 1
ATOM 623 C CA . THR A 1 83 ? 11.555 11.498 -2.940 1.00 83.75 83 THR A CA 1
ATOM 624 C C . THR A 1 83 ? 10.633 10.439 -2.352 1.00 83.75 83 THR A C 1
ATOM 626 O O . THR A 1 83 ? 10.574 9.313 -2.848 1.00 83.75 83 THR A O 1
ATOM 629 N N . VAL A 1 84 ? 9.907 10.809 -1.296 1.00 82.31 84 VAL A N 1
ATOM 630 C CA . VAL A 1 84 ? 8.878 9.962 -0.686 1.00 82.31 84 VAL A CA 1
ATOM 631 C C . VAL A 1 84 ? 7.547 10.223 -1.380 1.00 82.31 84 VAL A C 1
ATOM 633 O O . VAL A 1 84 ? 7.073 11.359 -1.420 1.00 82.31 84 VAL A O 1
ATOM 636 N N . GLY A 1 85 ? 6.934 9.165 -1.901 1.00 76.75 85 GLY A N 1
ATOM 637 C CA . GLY A 1 85 ? 5.579 9.177 -2.435 1.00 76.75 85 GLY A CA 1
ATOM 638 C C . GLY A 1 85 ? 4.706 8.202 -1.659 1.00 76.75 85 GLY A C 1
ATOM 639 O O . GLY A 1 85 ? 5.079 7.048 -1.469 1.00 76.75 85 GLY A O 1
ATOM 640 N N . THR A 1 86 ? 3.526 8.627 -1.204 1.00 76.31 86 THR A N 1
ATOM 641 C CA . THR A 1 86 ? 2.531 7.654 -0.734 1.00 76.31 86 THR A CA 1
ATOM 642 C C . THR A 1 86 ? 2.078 6.826 -1.926 1.00 76.31 86 THR A C 1
ATOM 644 O O . THR A 1 86 ? 1.671 7.402 -2.928 1.00 76.31 86 THR A O 1
ATOM 647 N N . VAL A 1 87 ? 2.159 5.500 -1.821 1.00 78.44 87 VAL A N 1
ATOM 648 C CA . VAL A 1 87 ? 1.713 4.596 -2.887 1.00 78.44 87 VAL A CA 1
ATOM 649 C C . VAL A 1 87 ? 0.319 4.107 -2.606 1.00 78.44 87 VAL A C 1
ATOM 651 O O 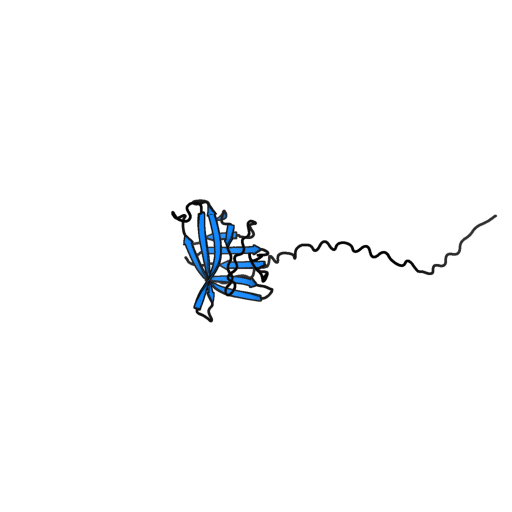. VAL A 1 87 ? -0.495 4.097 -3.507 1.00 78.44 87 VAL A O 1
ATOM 654 N N . ILE A 1 88 ? 0.019 3.718 -1.366 1.00 84.31 88 ILE A N 1
ATOM 655 C CA . ILE A 1 88 ? -1.254 3.074 -1.039 1.00 84.31 88 ILE A CA 1
ATOM 656 C C . ILE A 1 88 ? -1.779 3.620 0.277 1.00 84.31 88 ILE A C 1
ATOM 658 O O . ILE A 1 88 ? -1.056 3.694 1.269 1.00 84.31 88 ILE A O 1
ATOM 662 N N . ILE A 1 89 ? -3.051 3.982 0.290 1.00 85.44 89 ILE A N 1
ATOM 663 C CA . ILE A 1 89 ? -3.785 4.426 1.462 1.00 85.44 89 ILE A CA 1
ATOM 664 C C . ILE A 1 89 ? -4.941 3.468 1.653 1.00 85.44 89 ILE A C 1
ATOM 666 O O . ILE A 1 89 ? -5.811 3.348 0.789 1.00 85.44 89 I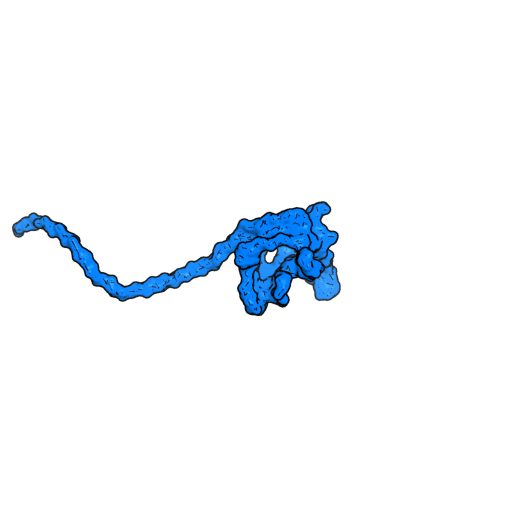LE A O 1
ATOM 670 N N . TYR A 1 90 ? -4.949 2.823 2.808 1.00 86.56 90 TYR A N 1
ATOM 671 C CA . TYR A 1 90 ? -6.043 1.997 3.266 1.00 86.56 90 TYR A CA 1
ATOM 672 C C . TYR A 1 90 ? -6.843 2.747 4.320 1.00 86.56 90 TYR A C 1
ATOM 674 O O . TYR A 1 90 ? -6.262 3.379 5.203 1.00 86.56 90 TYR A O 1
ATOM 682 N N . GLY A 1 91 ? -8.164 2.655 4.230 1.00 85.50 91 GLY A N 1
ATOM 683 C CA . GLY A 1 91 ? -9.091 3.160 5.237 1.00 85.50 91 GLY A CA 1
ATOM 684 C C . GLY A 1 91 ? -9.920 2.018 5.802 1.00 85.50 91 GLY A C 1
ATOM 685 O O . GLY A 1 91 ? -10.254 1.078 5.081 1.00 85.50 91 GLY A O 1
ATOM 686 N N . LYS A 1 92 ? -10.241 2.078 7.087 1.00 86.19 92 LYS A N 1
ATOM 687 C CA . LYS A 1 92 ? -11.267 1.236 7.710 1.00 86.19 92 LYS A CA 1
ATOM 688 C C . LYS A 1 92 ? -12.067 2.082 8.693 1.00 86.19 92 LYS A C 1
ATOM 690 O O . LYS A 1 92 ? -11.485 3.014 9.248 1.00 86.19 92 LYS A O 1
ATOM 695 N N . PRO A 1 93 ? -13.311 1.700 9.024 1.00 88.00 93 PRO A N 1
ATOM 696 C CA . PRO A 1 93 ? -14.036 2.360 10.098 1.00 88.00 93 PRO A CA 1
ATOM 697 C C . PRO A 1 93 ? -13.217 2.381 11.395 1.00 88.00 93 PRO A C 1
ATOM 699 O O . PRO A 1 93 ? -12.528 1.406 11.730 1.00 88.00 93 PRO A O 1
ATOM 702 N N . ALA A 1 94 ? -13.297 3.490 12.124 1.00 89.44 94 ALA A N 1
ATOM 703 C CA . ALA A 1 94 ? -12.576 3.687 13.374 1.00 89.44 94 ALA A CA 1
ATOM 704 C C . ALA A 1 94 ? -12.804 2.511 14.344 1.00 89.44 94 ALA A C 1
ATOM 706 O O . ALA A 1 94 ? -13.938 2.110 14.612 1.00 89.44 94 ALA A O 1
ATOM 707 N N . GLY A 1 95 ? -11.718 1.916 14.844 1.00 84.06 95 GLY A N 1
ATOM 708 C CA . GLY A 1 95 ? -11.769 0.786 15.780 1.00 84.06 95 GLY A CA 1
ATOM 709 C C . GLY A 1 95 ? -12.156 -0.568 15.168 1.00 84.06 95 GLY A C 1
ATOM 710 O O . GLY A 1 95 ? -12.130 -1.576 15.873 1.00 84.06 95 GLY A O 1
ATOM 711 N N . ALA A 1 96 ? -12.463 -0.639 13.868 1.00 85.62 96 ALA A N 1
ATOM 712 C CA . ALA A 1 96 ? -12.726 -1.909 13.194 1.00 85.62 96 ALA A CA 1
ATOM 713 C C . ALA A 1 96 ? -11.479 -2.812 13.163 1.00 85.62 96 ALA A C 1
ATOM 715 O O . ALA A 1 96 ? -10.342 -2.349 13.288 1.00 85.62 96 ALA A O 1
ATOM 716 N N . ALA A 1 97 ? -11.675 -4.113 12.964 1.00 82.19 97 ALA A N 1
ATOM 717 C CA . ALA A 1 97 ? -10.570 -5.054 12.814 1.00 82.19 97 ALA A CA 1
ATOM 718 C C . ALA A 1 97 ? -9.741 -4.772 11.540 1.00 82.19 97 ALA A C 1
ATOM 720 O O . ALA A 1 97 ? -10.218 -4.161 10.583 1.00 82.19 97 ALA A O 1
ATOM 721 N N . ALA A 1 98 ? -8.471 -5.192 11.534 1.00 76.88 98 ALA A N 1
ATOM 722 C CA . ALA A 1 98 ? -7.537 -4.918 10.433 1.00 76.88 98 ALA A CA 1
ATOM 723 C C . ALA A 1 98 ? -7.938 -5.586 9.101 1.00 76.88 98 ALA A C 1
ATOM 725 O O . ALA A 1 98 ? -7.511 -5.149 8.041 1.00 76.88 98 ALA A O 1
ATOM 726 N N . ASP A 1 99 ? -8.794 -6.605 9.129 1.00 77.44 99 ASP A N 1
ATOM 727 C CA . ASP A 1 99 ? -9.379 -7.221 7.932 1.00 77.44 99 ASP A CA 1
ATOM 728 C C . ASP A 1 99 ? -10.449 -6.337 7.260 1.00 77.44 99 ASP A C 1
ATOM 730 O O . ASP A 1 99 ? -10.959 -6.694 6.202 1.00 77.44 99 ASP A O 1
ATOM 734 N N . LYS A 1 100 ? -10.817 -5.197 7.866 1.00 80.19 100 LYS A N 1
ATOM 735 C CA . LYS A 1 100 ? -11.793 -4.233 7.321 1.00 80.19 100 LYS A CA 1
ATOM 736 C C . LYS A 1 100 ? -11.169 -3.093 6.530 1.00 80.19 100 LYS A C 1
ATOM 738 O O . LYS A 1 100 ? -11.893 -2.209 6.081 1.00 80.19 100 LYS A O 1
ATOM 743 N N . PHE A 1 101 ? -9.850 -3.087 6.379 1.00 80.12 101 PHE A N 1
ATOM 744 C CA . PHE A 1 101 ? -9.191 -2.124 5.513 1.00 80.12 101 PHE A CA 1
ATOM 745 C C . PHE A 1 101 ? -9.593 -2.329 4.052 1.00 80.12 101 PHE A C 1
ATOM 747 O O . PHE A 1 101 ? -9.562 -3.441 3.532 1.00 80.12 101 PHE A O 1
ATOM 754 N N . VAL A 1 102 ? -9.906 -1.222 3.388 1.00 77.69 102 VAL A N 1
ATOM 755 C CA . VAL A 1 102 ? -10.121 -1.136 1.942 1.00 77.69 102 VAL A CA 1
ATOM 756 C C . VAL A 1 102 ? -9.134 -0.146 1.339 1.00 77.69 102 VAL A C 1
ATOM 758 O O . VAL A 1 102 ? -8.712 0.799 2.008 1.00 77.69 102 VAL A O 1
ATOM 761 N N . VAL A 1 103 ? -8.756 -0.345 0.076 1.00 78.62 103 VAL A N 1
ATOM 762 C CA . VAL A 1 103 ? -7.891 0.599 -0.646 1.00 78.62 103 VAL A CA 1
ATOM 763 C C . VAL A 1 103 ? -8.682 1.871 -0.939 1.00 78.62 103 VAL A C 1
ATOM 765 O O . VAL A 1 103 ? -9.553 1.901 -1.802 1.00 78.62 103 VAL A O 1
ATOM 768 N N . TYR A 1 104 ? -8.358 2.945 -0.233 1.00 75.31 104 TYR A N 1
ATOM 769 C CA . TYR A 1 104 ? -9.030 4.227 -0.383 1.00 75.31 104 TYR A CA 1
ATOM 770 C C . TYR A 1 104 ? -8.419 5.068 -1.501 1.00 75.31 104 TYR A C 1
ATOM 772 O O . TYR A 1 104 ? -9.134 5.645 -2.321 1.00 75.31 104 TYR A O 1
ATOM 780 N N . TRP A 1 105 ? -7.088 5.156 -1.528 1.00 74.50 105 TRP A N 1
ATOM 781 C CA . TRP A 1 105 ? -6.379 6.008 -2.472 1.00 74.50 105 TRP A CA 1
ATOM 782 C C . TRP A 1 105 ? -4.989 5.457 -2.781 1.00 74.50 105 TRP A C 1
ATOM 784 O O . TRP A 1 105 ? -4.260 5.069 -1.877 1.00 74.50 105 TRP A O 1
ATOM 794 N N . MET A 1 106 ? -4.603 5.450 -4.054 1.00 74.56 106 MET A N 1
ATOM 795 C CA . MET A 1 106 ? -3.294 4.985 -4.489 1.00 74.56 106 MET A CA 1
ATOM 796 C C . MET A 1 106 ? -2.624 5.976 -5.465 1.00 74.56 106 MET A C 1
ATOM 798 O O . MET A 1 106 ? -2.981 6.001 -6.647 1.00 74.56 106 MET A O 1
ATOM 802 N N . PRO A 1 107 ? -1.726 6.864 -4.994 1.00 69.50 107 PRO A N 1
ATOM 803 C CA . PRO A 1 107 ? -0.869 7.668 -5.864 1.00 69.50 107 PRO A CA 1
ATOM 804 C C . PRO A 1 107 ? 0.284 6.825 -6.423 1.00 69.50 107 PRO A C 1
ATOM 806 O O . PRO A 1 107 ? 0.766 5.907 -5.774 1.00 69.50 107 PRO A O 1
ATOM 809 N N . ILE A 1 108 ? 0.784 7.160 -7.610 1.00 66.19 108 ILE A N 1
ATOM 810 C CA . ILE A 1 108 ? 2.044 6.600 -8.121 1.00 66.19 108 ILE A CA 1
ATOM 811 C C . ILE A 1 108 ? 3.002 7.760 -8.347 1.00 66.19 108 ILE A C 1
ATOM 813 O O . ILE A 1 108 ? 2.593 8.808 -8.849 1.00 66.19 108 ILE A O 1
ATOM 817 N N . GLU A 1 109 ? 4.276 7.589 -7.990 1.00 63.50 109 GLU A N 1
ATOM 818 C CA . GLU A 1 109 ? 5.290 8.621 -8.192 1.00 63.50 109 GLU A CA 1
ATOM 819 C C . GLU A 1 109 ? 5.268 9.175 -9.631 1.00 63.50 109 GLU A C 1
ATOM 821 O O . GLU A 1 109 ? 5.267 8.432 -10.617 1.00 63.50 109 GLU A O 1
ATOM 826 N N . GLY A 1 110 ? 5.233 10.507 -9.741 1.00 55.66 110 GLY A N 1
ATOM 827 C CA . GLY A 1 110 ? 5.143 11.230 -11.012 1.00 55.66 110 GLY A CA 1
ATOM 828 C C . GLY A 1 110 ? 3.718 11.412 -11.545 1.00 55.66 110 GLY A C 1
ATOM 829 O O . GLY A 1 110 ? 3.534 12.142 -12.516 1.00 55.66 110 GLY A O 1
ATOM 830 N N . TYR A 1 111 ? 2.706 10.814 -10.905 1.00 58.75 111 TYR A N 1
ATOM 831 C CA . TYR A 1 111 ? 1.300 10.920 -11.296 1.00 58.75 111 TYR A CA 1
ATOM 832 C C . TYR A 1 111 ? 0.477 11.470 -10.137 1.00 58.75 111 TYR A C 1
ATOM 834 O O . TYR A 1 111 ? 0.174 10.782 -9.167 1.00 58.75 111 TYR A O 1
ATOM 842 N N . SER A 1 112 ? 0.050 12.726 -10.261 1.00 54.56 112 SER A N 1
ATOM 843 C CA . SER A 1 112 ? -0.767 13.421 -9.256 1.00 54.56 112 SER A CA 1
ATOM 844 C C . SER A 1 112 ? -2.219 12.930 -9.182 1.00 54.56 112 SER A C 1
ATOM 846 O O . SER A 1 112 ? -3.066 13.607 -8.601 1.00 54.56 112 SER A O 1
ATOM 848 N N . TYR A 1 113 ? -2.543 11.793 -9.799 1.00 59.16 113 TYR A N 1
ATOM 849 C CA . TYR A 1 113 ? -3.920 11.349 -9.966 1.00 59.16 113 TYR A CA 1
ATOM 850 C C . TYR A 1 113 ? -4.237 10.186 -9.047 1.00 59.16 113 TYR A C 1
ATOM 852 O O . TYR A 1 113 ? -3.638 9.114 -9.121 1.00 59.16 113 TYR A O 1
ATOM 860 N N . SER A 1 114 ? -5.223 10.431 -8.195 1.00 60.78 114 SER A N 1
ATOM 861 C CA . SER A 1 114 ? -5.832 9.443 -7.334 1.00 60.78 114 SER A CA 1
ATOM 862 C C . SER A 1 114 ? -6.621 8.415 -8.129 1.00 60.78 114 SER A C 1
ATOM 864 O O . SER A 1 114 ? -7.247 8.724 -9.142 1.00 60.78 114 SER A O 1
ATOM 866 N N . SER A 1 115 ? -6.597 7.185 -7.638 1.00 59.75 115 SER A N 1
ATOM 867 C CA . SER A 1 115 ? -7.516 6.118 -8.009 1.00 59.75 115 SER A CA 1
ATOM 868 C C . SER A 1 115 ? -8.110 5.533 -6.727 1.00 59.75 115 SER A C 1
ATOM 870 O O . SER A 1 115 ? -7.437 5.507 -5.691 1.00 59.75 115 SER A O 1
ATOM 872 N N . ARG A 1 116 ? -9.383 5.133 -6.783 1.00 62.69 116 ARG A N 1
ATOM 873 C CA . ARG A 1 116 ? -10.141 4.544 -5.671 1.00 62.69 116 ARG A CA 1
ATOM 874 C C . ARG A 1 116 ? -10.710 3.207 -6.136 1.00 62.69 116 ARG A C 1
ATOM 876 O O . ARG A 1 116 ? -11.278 3.152 -7.223 1.00 62.69 116 ARG A O 1
ATOM 883 N N . SER A 1 117 ? -10.570 2.161 -5.322 1.00 60.44 117 SER A N 1
ATOM 884 C CA . SER A 1 117 ? -11.220 0.867 -5.557 1.00 60.44 117 SER A CA 1
ATOM 885 C C . SER A 1 117 ? -12.131 0.543 -4.382 1.00 60.44 117 SER A C 1
ATOM 887 O O . SER A 1 117 ? -11.655 0.323 -3.275 1.00 60.44 117 SER A O 1
ATOM 889 N N . ASP A 1 118 ? -13.438 0.476 -4.628 1.00 53.75 118 ASP A N 1
ATOM 890 C CA . ASP A 1 118 ? -14.412 0.028 -3.622 1.00 53.75 118 ASP A CA 1
ATOM 891 C C . ASP A 1 118 ? -14.530 -1.506 -3.562 1.00 53.75 118 ASP A C 1
ATOM 893 O O . ASP A 1 118 ? -15.189 -2.056 -2.683 1.00 53.75 118 ASP A O 1
ATOM 897 N N . THR A 1 119 ? -13.886 -2.213 -4.496 1.00 51.50 119 THR A N 1
ATOM 898 C CA . THR A 1 119 ? -13.837 -3.679 -4.511 1.00 51.50 119 THR A CA 1
ATOM 899 C C . THR A 1 119 ? -12.552 -4.122 -3.821 1.00 51.50 119 THR A C 1
ATOM 901 O O . THR A 1 119 ? -11.510 -3.539 -4.129 1.00 51.50 119 THR A O 1
ATOM 904 N N . PRO A 1 120 ? -12.586 -5.097 -2.894 1.00 53.62 120 PRO A N 1
ATOM 905 C CA . PRO A 1 120 ? -11.390 -5.591 -2.230 1.00 53.62 120 PRO A CA 1
ATOM 906 C C . PRO A 1 120 ? -10.662 -6.631 -3.094 1.00 53.62 120 PRO A C 1
ATOM 908 O O . PRO A 1 120 ? -11.152 -7.739 -3.291 1.00 53.62 120 PRO A O 1
ATOM 911 N N . PRO A 1 121 ? -9.444 -6.315 -3.539 1.00 54.59 121 PRO A N 1
ATOM 912 C CA . PRO A 1 121 ? -8.418 -7.291 -3.861 1.00 54.59 121 PRO A CA 1
ATOM 913 C C . PRO A 1 121 ? -7.287 -7.257 -2.824 1.00 54.59 121 PRO A C 1
ATOM 915 O O . PRO A 1 121 ? -6.150 -7.583 -3.155 1.00 54.59 121 PRO A O 1
ATOM 918 N N . CYS A 1 122 ? -7.536 -6.727 -1.621 1.00 66.19 122 CYS A N 1
ATOM 919 C CA . CYS A 1 122 ? -6.476 -6.489 -0.656 1.00 66.19 122 CYS A CA 1
ATOM 920 C C . CYS A 1 122 ? -6.552 -7.435 0.531 1.00 66.19 122 CYS A C 1
ATOM 922 O O . CYS A 1 122 ? -7.544 -7.484 1.256 1.00 66.19 122 CYS A O 1
ATOM 924 N N . THR A 1 123 ? -5.455 -8.148 0.755 1.00 76.19 123 THR A N 1
ATOM 925 C CA . THR A 1 123 ? -5.172 -8.779 2.039 1.00 76.19 123 THR A CA 1
ATOM 926 C C . THR A 1 123 ? -4.244 -7.868 2.824 1.00 76.19 123 THR A C 1
ATOM 928 O O . THR A 1 123 ? -3.313 -7.294 2.266 1.00 76.19 123 THR A O 1
ATOM 931 N N . LEU A 1 124 ? -4.501 -7.720 4.120 1.00 84.19 124 LEU A N 1
ATOM 932 C CA . LEU A 1 124 ? -3.668 -6.951 5.035 1.00 84.19 124 LEU A CA 1
ATOM 933 C C . LEU A 1 124 ? -3.411 -7.774 6.286 1.00 84.19 124 LEU A C 1
ATOM 935 O O . LEU A 1 124 ? -4.309 -8.408 6.838 1.00 84.19 124 LEU A O 1
ATOM 939 N N . THR A 1 125 ? -2.170 -7.776 6.748 1.00 87.19 125 THR A N 1
ATOM 940 C CA . THR A 1 125 ? -1.772 -8.453 7.980 1.00 87.19 125 THR A CA 1
ATOM 941 C C . THR A 1 125 ? -0.731 -7.612 8.704 1.00 87.19 125 THR A C 1
ATOM 943 O O . THR A 1 125 ? 0.243 -7.162 8.102 1.00 87.19 125 THR A O 1
ATOM 946 N N . LYS A 1 126 ? -0.930 -7.413 10.011 1.00 88.00 126 LYS A N 1
ATOM 947 C CA . LYS A 1 126 ? 0.041 -6.772 10.905 1.00 88.00 126 LYS A CA 1
ATOM 948 C C . LYS A 1 126 ? 0.731 -7.842 11.746 1.00 88.00 126 LYS A C 1
ATOM 950 O O . LYS A 1 126 ? 0.063 -8.628 12.412 1.00 88.00 126 LYS A O 1
ATOM 955 N N . THR A 1 127 ? 2.059 -7.852 11.735 1.00 87.88 127 THR A N 1
ATOM 956 C CA . THR A 1 127 ? 2.896 -8.705 12.596 1.00 87.88 127 THR A CA 1
ATOM 957 C C . THR A 1 127 ? 3.909 -7.849 13.359 1.00 87.88 127 THR A C 1
ATOM 959 O O . THR A 1 127 ? 3.984 -6.638 13.156 1.00 87.88 127 THR A O 1
ATOM 962 N N . SER A 1 128 ? 4.735 -8.463 14.212 1.00 90.19 128 SER A N 1
ATOM 963 C CA . SER A 1 128 ? 5.860 -7.772 14.861 1.00 90.19 128 SER A CA 1
ATOM 964 C C . SER A 1 128 ? 6.930 -7.285 13.874 1.00 90.19 128 SER A C 1
ATOM 966 O O . SER A 1 128 ? 7.685 -6.372 14.200 1.00 90.19 128 SER A O 1
ATOM 968 N N . ALA A 1 129 ? 6.998 -7.868 12.672 1.00 90.56 129 ALA A N 1
ATOM 969 C CA . ALA A 1 129 ? 7.922 -7.442 11.625 1.00 90.56 129 ALA A CA 1
ATOM 970 C C . ALA A 1 129 ? 7.423 -6.210 10.849 1.00 90.56 129 ALA A C 1
ATOM 972 O O . ALA A 1 129 ? 8.220 -5.559 10.176 1.00 90.56 129 ALA A O 1
ATOM 973 N N . GLY A 1 130 ? 6.128 -5.890 10.944 1.00 91.75 130 GLY A N 1
ATOM 974 C CA . GLY A 1 130 ? 5.487 -4.792 10.227 1.00 91.75 130 GLY A CA 1
ATOM 975 C C . GLY A 1 130 ? 4.199 -5.213 9.518 1.00 91.75 130 GLY A C 1
ATOM 976 O O . GLY A 1 130 ? 3.602 -6.251 9.827 1.00 91.75 130 GLY A O 1
ATOM 977 N N . TRP A 1 131 ? 3.783 -4.387 8.562 1.00 92.00 131 TRP A N 1
ATOM 978 C CA . TRP A 1 131 ? 2.617 -4.604 7.712 1.00 92.00 131 TRP A CA 1
ATOM 979 C C . TRP A 1 131 ? 2.980 -5.349 6.436 1.00 92.00 131 TRP A C 1
ATOM 981 O O . TRP A 1 131 ? 3.956 -5.013 5.764 1.00 92.00 131 TRP A O 1
ATOM 991 N N . SER A 1 132 ? 2.138 -6.307 6.075 1.00 90.81 132 SER A N 1
ATOM 992 C CA . SER A 1 132 ? 2.210 -7.024 4.808 1.00 90.81 132 SER A CA 1
ATOM 993 C C . SER A 1 132 ? 0.841 -7.049 4.155 1.00 90.81 132 SER A C 1
ATOM 995 O O . SER A 1 132 ? -0.184 -7.044 4.842 1.00 90.81 132 SER A O 1
ATOM 997 N N . GLY A 1 133 ? 0.819 -7.102 2.833 1.00 87.50 133 GLY A N 1
ATOM 998 C CA . GLY A 1 133 ? -0.432 -7.170 2.113 1.00 87.50 133 GLY A CA 1
ATOM 999 C C . GLY A 1 133 ? -0.287 -7.236 0.608 1.00 87.50 133 GLY A C 1
ATOM 1000 O O . GLY A 1 133 ? 0.810 -7.202 0.048 1.00 87.50 133 GLY A O 1
ATOM 1001 N N . THR A 1 134 ? -1.440 -7.343 -0.031 1.00 84.56 134 THR A N 1
ATOM 1002 C CA . THR A 1 134 ? -1.596 -7.374 -1.482 1.00 84.56 134 THR A CA 1
ATOM 1003 C C . THR A 1 134 ? -2.625 -6.336 -1.906 1.00 84.56 134 THR A C 1
ATOM 1005 O O . THR A 1 134 ? -3.438 -5.891 -1.097 1.00 84.56 134 THR A O 1
ATOM 1008 N N . PHE A 1 135 ? -2.582 -5.930 -3.166 1.00 79.06 135 PHE A N 1
ATOM 1009 C CA . PHE A 1 135 ? -3.644 -5.173 -3.819 1.00 79.06 135 PHE A CA 1
ATOM 1010 C C . PHE A 1 135 ? -3.678 -5.577 -5.298 1.00 79.06 135 PHE A C 1
ATOM 1012 O O . PHE A 1 135 ? -2.630 -5.868 -5.873 1.00 79.06 135 PHE A O 1
ATOM 1019 N N . ALA A 1 136 ? -4.857 -5.606 -5.922 1.00 72.12 136 ALA A N 1
ATOM 1020 C CA . ALA A 1 136 ? -4.997 -5.896 -7.353 1.00 72.12 136 ALA A CA 1
ATOM 1021 C C . ALA A 1 136 ? -6.248 -5.275 -7.994 1.00 72.12 136 ALA A C 1
ATOM 1023 O O . ALA A 1 136 ? -7.364 -5.711 -7.745 1.00 72.12 136 ALA A O 1
ATOM 1024 N N . GLY A 1 137 ? -6.102 -4.286 -8.865 1.00 66.19 137 GLY A N 1
ATOM 1025 C CA . GLY A 1 137 ? -7.261 -3.710 -9.540 1.00 66.19 137 GLY A CA 1
ATOM 1026 C C . GLY A 1 137 ? -6.894 -2.923 -10.781 1.00 66.19 137 GLY A C 1
ATOM 1027 O O . GLY A 1 137 ? -5.774 -2.450 -10.932 1.00 66.19 137 GLY A O 1
ATOM 1028 N N . ASP A 1 138 ? -7.863 -2.735 -11.668 1.00 61.03 138 ASP A N 1
ATOM 1029 C CA . ASP A 1 138 ? -7.730 -1.777 -12.758 1.00 61.03 138 ASP A CA 1
ATOM 1030 C C . ASP A 1 138 ? -8.005 -0.374 -12.218 1.00 61.03 138 ASP A C 1
ATOM 1032 O O . ASP A 1 138 ? -9.125 0.143 -12.222 1.00 61.03 138 ASP A O 1
ATOM 1036 N N . PHE A 1 139 ? -6.957 0.251 -11.697 1.00 62.44 139 PHE A N 1
ATOM 1037 C CA . PHE A 1 139 ? -7.045 1.602 -11.172 1.00 62.44 139 PHE A CA 1
ATOM 1038 C C . PHE A 1 139 ? -7.192 2.597 -12.317 1.00 62.44 139 PHE A C 1
ATOM 1040 O O . PHE A 1 139 ? -6.240 2.911 -13.023 1.00 62.44 139 PHE A O 1
ATOM 1047 N N . THR A 1 140 ? -8.400 3.128 -12.489 1.00 55.03 140 THR A N 1
ATOM 1048 C CA . THR A 1 140 ? -8.622 4.238 -13.415 1.00 55.03 140 THR A CA 1
ATOM 1049 C C . THR A 1 140 ? -8.321 5.547 -12.679 1.00 55.03 140 THR A C 1
ATOM 1051 O O . THR A 1 140 ? -9.032 5.877 -11.727 1.00 55.03 140 THR A O 1
ATOM 1054 N N . PRO A 1 141 ? -7.283 6.308 -13.065 1.00 55.59 141 PRO A N 1
ATOM 1055 C CA . PRO A 1 141 ? -7.022 7.601 -12.451 1.00 55.59 141 PRO A CA 1
ATOM 1056 C C . PRO A 1 141 ? -8.178 8.573 -12.719 1.00 55.59 141 PRO A C 1
ATOM 1058 O O . PRO A 1 141 ? -8.788 8.552 -13.791 1.00 55.59 141 PRO A O 1
ATOM 1061 N N . ILE A 1 142 ? -8.454 9.469 -11.764 1.00 56.00 142 ILE A N 1
ATOM 1062 C CA . ILE A 1 142 ? -9.531 10.474 -11.869 1.00 56.00 142 ILE A CA 1
ATOM 1063 C C . ILE A 1 142 ? -9.344 11.404 -13.089 1.00 56.00 142 ILE A C 1
ATOM 1065 O O . ILE A 1 142 ? -10.314 11.995 -13.569 1.00 56.00 142 ILE A O 1
ATOM 1069 N N . ARG A 1 143 ? -8.123 11.524 -13.639 1.00 52.97 143 ARG A N 1
ATOM 1070 C CA . ARG A 1 143 ? -7.834 12.220 -14.907 1.00 52.97 143 ARG A CA 1
ATOM 1071 C C . ARG A 1 143 ? -6.751 11.494 -15.716 1.00 52.97 143 ARG A C 1
ATOM 1073 O O . ARG A 1 143 ? -5.883 10.839 -15.153 1.00 52.97 143 ARG A O 1
ATOM 1080 N N . SER A 1 144 ? -6.842 11.624 -17.043 1.00 46.28 144 SER A N 1
ATOM 1081 C CA . SER A 1 144 ? -5.921 11.065 -18.051 1.00 46.28 144 SER A CA 1
ATOM 1082 C C . SER A 1 144 ? -4.448 11.427 -17.772 1.00 46.28 144 SER A C 1
ATOM 1084 O O . SER A 1 144 ? -4.198 12.554 -17.332 1.00 46.28 144 SER A O 1
ATOM 1086 N N . PRO A 1 145 ? -3.464 10.553 -18.073 1.00 51.84 145 PRO A N 1
ATOM 1087 C CA . PRO A 1 145 ? -3.568 9.272 -18.782 1.00 51.84 145 PRO A CA 1
ATOM 1088 C C . PRO A 1 145 ? -4.002 8.109 -17.888 1.00 51.84 145 PRO A C 1
ATOM 1090 O O . PRO A 1 145 ? -3.647 8.049 -16.715 1.00 51.84 145 PRO A O 1
ATOM 1093 N N . ARG A 1 146 ? -4.754 7.165 -18.468 1.00 56.84 146 ARG A N 1
ATOM 1094 C CA . ARG A 1 146 ? -5.026 5.866 -17.839 1.00 56.84 146 ARG A CA 1
ATOM 1095 C C . ARG A 1 146 ? -3.721 5.070 -17.811 1.00 56.84 146 ARG A C 1
ATOM 1097 O O . ARG A 1 146 ? -3.129 4.864 -18.864 1.00 56.84 146 ARG A O 1
ATOM 1104 N N . TYR A 1 147 ? -3.296 4.646 -16.631 1.00 54.97 147 TYR A N 1
ATOM 1105 C CA . TYR A 1 147 ? -2.267 3.624 -16.452 1.00 54.97 147 TYR A CA 1
ATOM 1106 C C . TYR A 1 147 ? -2.924 2.406 -15.804 1.00 54.97 147 TYR A C 1
ATOM 1108 O O . TYR A 1 147 ? -3.912 2.550 -15.084 1.00 54.97 147 TYR A O 1
ATOM 1116 N N . LEU A 1 148 ? -2.399 1.214 -16.065 1.00 59.06 148 LEU A N 1
ATOM 1117 C CA . LEU A 1 148 ? -2.876 -0.027 -15.467 1.00 59.06 148 LEU A CA 1
ATOM 1118 C C . LEU A 1 148 ? -1.901 -0.442 -14.368 1.00 59.06 148 LEU A C 1
ATOM 1120 O O . LEU A 1 148 ? -0.824 -0.976 -14.641 1.00 59.06 148 LEU A O 1
ATOM 1124 N N . LEU A 1 149 ? -2.282 -0.205 -13.111 1.00 66.62 149 LEU A N 1
ATOM 1125 C CA . LEU A 1 149 ? -1.581 -0.783 -11.967 1.00 66.62 149 LEU A CA 1
ATOM 1126 C C . LEU A 1 149 ? -2.285 -2.058 -11.505 1.00 66.62 149 LEU A C 1
ATOM 1128 O O . LEU A 1 149 ? -3.032 -2.049 -10.539 1.00 66.62 149 LEU A O 1
ATOM 1132 N N . ARG A 1 150 ? -2.051 -3.165 -12.199 1.00 68.31 150 ARG A N 1
ATOM 1133 C CA . ARG A 1 150 ? -2.901 -4.350 -12.040 1.00 68.31 150 ARG A CA 1
ATOM 1134 C C . ARG A 1 150 ? -2.800 -5.014 -10.678 1.00 68.31 150 ARG A C 1
ATOM 1136 O O . ARG A 1 150 ? -3.818 -5.467 -10.170 1.00 68.31 150 ARG A O 1
ATOM 1143 N N . SER A 1 151 ? -1.603 -5.084 -10.095 1.00 78.62 151 SER A N 1
ATOM 1144 C CA . SER A 1 151 ? -1.391 -5.738 -8.804 1.00 78.62 151 SER A CA 1
ATOM 1145 C C . SER A 1 151 ? -0.022 -5.449 -8.190 1.00 78.62 151 SER A C 1
ATOM 1147 O O . SER A 1 151 ? 0.928 -5.035 -8.865 1.00 78.62 151 SER A O 1
ATOM 1149 N N . GLY A 1 152 ? 0.079 -5.674 -6.883 1.00 84.69 152 GLY A N 1
ATOM 1150 C CA . GLY A 1 152 ? 1.319 -5.565 -6.133 1.00 84.69 152 GLY A CA 1
ATOM 1151 C C . GLY A 1 152 ? 1.223 -6.162 -4.737 1.00 84.69 152 GLY A C 1
ATOM 1152 O O . GLY A 1 152 ? 0.144 -6.489 -4.236 1.00 84.69 152 GLY A O 1
ATOM 1153 N N . THR A 1 153 ? 2.384 -6.304 -4.108 1.00 89.12 153 THR A N 1
ATOM 1154 C CA . THR A 1 153 ? 2.522 -6.751 -2.724 1.00 89.12 153 THR A CA 1
ATOM 1155 C C . THR A 1 153 ? 3.449 -5.821 -1.950 1.00 89.12 153 THR A C 1
ATOM 1157 O O . THR A 1 153 ? 4.239 -5.066 -2.517 1.00 89.12 153 THR A O 1
ATOM 1160 N N . PHE A 1 154 ? 3.351 -5.860 -0.631 1.00 90.50 154 PHE A N 1
ATOM 1161 C CA . PHE A 1 154 ? 4.333 -5.285 0.281 1.00 90.50 154 PHE A CA 1
ATOM 1162 C C . PHE A 1 154 ? 4.494 -6.231 1.459 1.00 90.50 154 PHE A C 1
ATOM 1164 O O . PHE A 1 154 ? 3.539 -6.889 1.877 1.00 90.50 154 PHE A O 1
ATOM 1171 N N . THR A 1 155 ? 5.707 -6.291 1.995 1.00 92.00 155 THR A N 1
ATOM 1172 C CA . THR A 1 155 ? 6.059 -7.278 3.015 1.00 92.00 155 THR A CA 1
ATOM 1173 C C . THR A 1 155 ? 6.832 -6.605 4.135 1.00 92.00 155 THR A C 1
ATOM 1175 O O . THR A 1 155 ? 7.844 -5.959 3.882 1.00 92.00 155 THR A O 1
ATOM 1178 N N . ASN A 1 156 ? 6.410 -6.809 5.384 1.00 93.75 156 ASN A N 1
ATOM 1179 C CA . ASN A 1 156 ? 7.113 -6.376 6.597 1.00 93.75 156 ASN A CA 1
ATOM 1180 C C . ASN A 1 156 ? 7.523 -4.893 6.574 1.00 93.75 156 ASN A C 1
ATOM 1182 O O . ASN A 1 156 ? 8.663 -4.535 6.878 1.00 93.75 156 ASN A O 1
ATOM 1186 N N . ILE A 1 157 ? 6.590 -4.028 6.181 1.00 93.81 157 ILE A N 1
ATOM 1187 C CA . ILE A 1 157 ? 6.781 -2.581 6.191 1.00 93.81 157 ILE A CA 1
ATOM 1188 C C . ILE A 1 157 ? 6.643 -2.068 7.622 1.00 93.81 157 ILE A C 1
ATOM 1190 O O . ILE A 1 157 ? 5.599 -2.239 8.256 1.00 93.81 157 ILE A O 1
ATOM 1194 N N . LYS A 1 158 ? 7.699 -1.439 8.134 1.00 92.31 158 LYS A N 1
ATOM 1195 C CA . LYS A 1 158 ? 7.712 -0.877 9.489 1.00 92.31 158 LYS A CA 1
ATOM 1196 C C . LYS A 1 158 ? 6.938 0.440 9.544 1.00 92.31 158 LYS A C 1
ATOM 1198 O O . LYS A 1 158 ? 7.006 1.220 8.594 1.00 92.31 158 LYS A O 1
ATOM 1203 N N . GLU A 1 159 ? 6.213 0.637 10.648 1.00 87.00 159 GLU A N 1
ATOM 1204 C CA . GLU A 1 159 ? 5.658 1.940 11.054 1.00 87.00 159 GLU A CA 1
ATOM 1205 C C . GLU A 1 159 ? 6.759 2.902 11.518 1.00 87.00 159 GLU A C 1
ATOM 1207 O O . GLU A 1 159 ? 7.777 2.403 12.059 1.00 87.00 159 GLU A O 1
#

Foldseek 3Di:
DDDDDDDDDDDDDDDDDPPPPPPPPDPPPQPPPAPDADAQWKWFAKQNDIDIFGWAWDWDAQDPVRNFWTKIWIWGADPVPRDIDTAWIWIAGGPDDPQRTATQWGDDPPGPFTFGDPDDPKDWDQDPLGIKMKGADLTQTPDDDRMGGGMIIHHSHYD

Radius of gyration: 25.57 Å; chains: 1; bounding box: 57×64×78 Å

Secondary structure (DSSP, 8-state):
-------------------------PPPPP---PPPPPBTEEEEEETTEEEEEEEEEEEE--BTTBTTEEEEEEEEE-TTT--EEEEEEEEEETT--GGG-EEEE--BTTB-------S----EEEETTEEEEEE------SSSSP----EEEEEEE--

Organism: NCBI:txid2025506

Sequence (159 aa):
MKLPYSLLLTAATLLTACSKKDEEVLPPEIDYSAPVAPPGYVTYNRDGVVTSRPASARYEAATPPHPADDWLRISETNPATGTVGTVIIYGKPAGAAADKFVVYWMPIEGYSYSSRSDTPPCTLTKTSAGWSGTFAGDFTPIRSPRYLLRSGTFTNIKE